Protein AF-A0A0B1SE44-F1 (afdb_monomer)

Solvent-accessible surface area (backbone atoms only — not comparable to full-atom values): 4621 Å² total; per-residue (Å²): 111,66,70,64,60,70,65,40,90,67,51,75,46,76,77,49,75,48,77,42,84,52,91,97,45,75,47,76,49,78,43,72,38,64,64,88,87,53,53,66,69,58,54,45,54,55,52,53,53,48,49,53,54,61,70,66,44,72,81,72,80,68,70,83,76,68,72,77,86,132

Mean predicted aligned error: 7.9 Å

Sequence (70 aa):
LQVCIDHDPRISHLDTVYVYHFGTKFLVEVHIVLDEDMPLKVAHDISETLQINIESLPEASFYPYFLGTA

InterPro domains:
  IPR027470 Cation efflux protein, cytoplasmic domain [PF16916] (8-55)
  IPR036837 Cation efflux protein, cytoplasmic domain superfamily [G3DSA:3.30.70.1350] (1-62)
  IPR036837 Cation efflux protein, cytoplasmic domain superfamily [SSF160240] (4-57)
  IPR050291 Cation-efflux pump FieF-like [PTHR43840] (2-59)

pLDDT: mean 80.11, std 18.26, range [34.72, 97.62]

Structure (mmCIF, N/CA/C/O backbone):
data_AF-A0A0B1SE44-F1
#
_entry.id   AF-A0A0B1SE44-F1
#
loop_
_atom_site.group_PDB
_atom_site.id
_atom_site.type_symbol
_atom_site.label_atom_id
_atom_site.label_alt_id
_atom_site.label_comp_id
_atom_site.label_asym_id
_atom_site.label_entity_id
_atom_site.label_seq_id
_atom_site.pdbx_PDB_ins_code
_atom_site.Cartn_x
_atom_site.Cartn_y
_atom_site.Cartn_z
_atom_site.occupancy
_atom_site.B_iso_or_equiv
_atom_site.auth_seq_id
_atom_site.auth_comp_id
_atom_site.auth_asym_id
_atom_site.auth_atom_id
_atom_site.pdbx_PDB_model_num
ATOM 1 N N . LEU A 1 1 ? 2.849 -8.658 -5.845 1.00 58.56 1 LEU A N 1
ATOM 2 C CA . LEU A 1 1 ? 1.505 -8.266 -5.356 1.00 58.56 1 LEU A CA 1
ATOM 3 C C . LEU A 1 1 ? 1.155 -8.821 -3.988 1.00 58.56 1 LEU A C 1
ATOM 5 O O . LEU A 1 1 ? 0.493 -8.117 -3.242 1.00 58.56 1 LEU A O 1
ATOM 9 N N . GLN A 1 2 ? 1.638 -10.012 -3.623 1.00 64.94 2 GLN A N 1
ATOM 10 C CA . GLN A 1 2 ? 1.490 -10.531 -2.261 1.00 64.94 2 GLN A CA 1
ATOM 11 C C . GLN A 1 2 ? 1.985 -9.534 -1.190 1.00 64.94 2 GLN A C 1
ATOM 13 O O . GLN A 1 2 ? 1.326 -9.350 -0.182 1.00 64.94 2 GLN A O 1
ATOM 18 N N . VAL A 1 3 ? 3.052 -8.781 -1.488 1.00 74.62 3 VAL A N 1
ATOM 19 C CA . VAL A 1 3 ? 3.568 -7.696 -0.633 1.00 74.62 3 VAL A CA 1
ATOM 20 C C . VAL A 1 3 ? 2.528 -6.636 -0.245 1.00 74.62 3 VAL A C 1
ATOM 22 O O . VAL A 1 3 ? 2.660 -6.049 0.819 1.00 74.62 3 VAL A O 1
ATOM 25 N N . CYS A 1 4 ? 1.510 -6.387 -1.079 1.00 76.31 4 CYS A N 1
ATOM 26 C CA . CYS A 1 4 ? 0.472 -5.402 -0.781 1.00 76.31 4 CYS A CA 1
ATOM 27 C C . CYS A 1 4 ? -0.604 -5.978 0.141 1.00 76.31 4 CYS A C 1
ATOM 29 O O . CYS A 1 4 ? -1.078 -5.283 1.028 1.00 76.31 4 CYS A O 1
ATOM 31 N N . ILE A 1 5 ? -0.974 -7.246 -0.065 1.00 77.31 5 ILE A N 1
ATOM 32 C CA . ILE A 1 5 ? -1.964 -7.948 0.765 1.00 77.31 5 ILE A CA 1
ATOM 33 C C . ILE A 1 5 ? -1.373 -8.249 2.147 1.00 77.31 5 ILE A C 1
ATOM 35 O O . ILE A 1 5 ? -2.035 -8.057 3.158 1.00 77.31 5 ILE A O 1
ATOM 39 N N . ASP A 1 6 ? -0.103 -8.647 2.193 1.00 86.06 6 ASP A N 1
ATOM 40 C CA . ASP A 1 6 ? 0.599 -8.986 3.432 1.00 86.06 6 ASP A CA 1
ATOM 41 C C . ASP A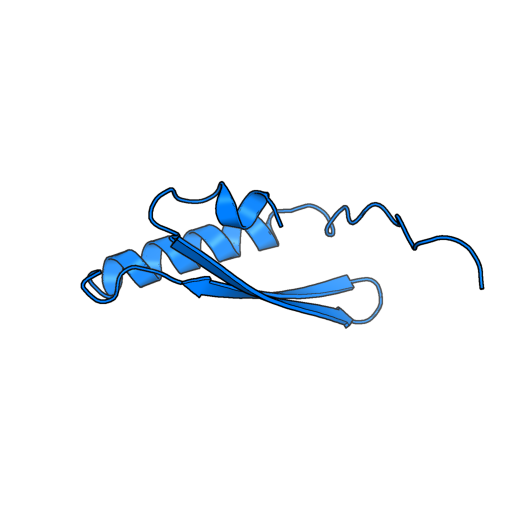 1 6 ? 1.070 -7.738 4.206 1.00 86.06 6 ASP A C 1
ATOM 43 O O . ASP A 1 6 ? 1.593 -7.867 5.312 1.00 86.06 6 ASP A O 1
ATOM 47 N N . HIS A 1 7 ? 0.917 -6.533 3.638 1.00 88.38 7 HIS A N 1
ATOM 48 C CA . HIS A 1 7 ? 1.402 -5.297 4.254 1.00 88.38 7 HIS A CA 1
ATOM 49 C C . HIS A 1 7 ? 0.652 -4.950 5.542 1.00 88.38 7 HIS A C 1
ATOM 51 O O . HIS A 1 7 ? 1.279 -4.572 6.530 1.00 88.38 7 HIS A O 1
ATOM 57 N N . ASP A 1 8 ? -0.678 -5.068 5.531 1.00 90.94 8 ASP A N 1
ATOM 58 C CA . ASP A 1 8 ? -1.513 -4.736 6.681 1.00 90.94 8 ASP A CA 1
ATOM 59 C C . ASP A 1 8 ? -2.790 -5.594 6.700 1.00 90.94 8 ASP A C 1
ATOM 61 O O . ASP A 1 8 ? -3.508 -5.638 5.700 1.00 90.94 8 ASP A O 1
ATOM 65 N N . PRO A 1 9 ? -3.130 -6.243 7.831 1.00 91.56 9 PRO A N 1
ATOM 66 C CA . PRO A 1 9 ? -4.312 -7.102 7.931 1.00 91.56 9 PRO A CA 1
ATOM 67 C C . PRO A 1 9 ? -5.646 -6.351 7.793 1.00 91.56 9 PRO A C 1
ATOM 69 O O . PRO A 1 9 ? -6.688 -6.989 7.663 1.00 91.56 9 PRO A O 1
ATOM 72 N N . ARG A 1 10 ? -5.646 -5.014 7.861 1.00 93.94 10 ARG A N 1
ATOM 73 C CA . ARG A 1 10 ? -6.836 -4.171 7.663 1.00 93.94 10 ARG A CA 1
ATOM 74 C C . ARG A 1 10 ? -7.141 -3.917 6.186 1.00 93.94 10 ARG A C 1
ATOM 76 O O . ARG A 1 10 ? -8.194 -3.362 5.876 1.00 93.94 10 ARG A O 1
ATOM 83 N N . ILE A 1 11 ? -6.246 -4.311 5.280 1.00 92.31 11 ILE A N 1
ATOM 84 C CA . ILE A 1 11 ? -6.513 -4.303 3.843 1.00 92.31 11 ILE A CA 1
ATOM 85 C C . ILE A 1 11 ? -7.464 -5.458 3.544 1.00 92.31 11 ILE A C 1
ATOM 87 O O . ILE A 1 11 ? -7.108 -6.626 3.675 1.00 92.31 11 ILE A O 1
ATOM 91 N N . SER A 1 12 ? -8.689 -5.129 3.138 1.00 90.19 12 SER A N 1
ATOM 92 C CA . SER A 1 12 ? -9.720 -6.135 2.873 1.00 90.19 12 SER A CA 1
ATOM 93 C C . SER A 1 12 ? -9.412 -6.928 1.606 1.00 90.19 12 SER A C 1
ATOM 95 O O . SER A 1 12 ? -9.552 -8.148 1.579 1.00 90.19 12 SER A O 1
ATOM 97 N N . HIS A 1 13 ? -9.023 -6.230 0.539 1.00 86.94 13 HIS A N 1
ATOM 98 C CA . HIS A 1 13 ? -8.586 -6.815 -0.726 1.00 86.94 13 HIS A CA 1
ATOM 99 C C . HIS A 1 13 ? -7.906 -5.757 -1.604 1.00 86.94 13 HIS A C 1
ATOM 101 O O . HIS A 1 13 ? -8.027 -4.551 -1.373 1.00 86.94 13 HIS A O 1
ATOM 107 N N . LEU A 1 14 ? -7.188 -6.229 -2.625 1.00 89.56 14 LEU A N 1
ATOM 108 C CA . LEU A 1 14 ? -6.745 -5.394 -3.737 1.00 89.56 14 LEU A CA 1
ATOM 109 C C . LEU A 1 14 ? -7.881 -5.285 -4.746 1.00 89.56 14 LEU A C 1
ATOM 111 O O . LEU A 1 14 ? -8.397 -6.310 -5.188 1.00 89.56 14 LEU A O 1
ATOM 115 N N . ASP A 1 15 ? -8.241 -4.061 -5.110 1.00 90.81 15 ASP A N 1
ATOM 116 C CA . ASP A 1 15 ? -9.245 -3.812 -6.141 1.00 90.81 15 ASP A CA 1
ATOM 117 C C . ASP A 1 15 ? -8.608 -3.914 -7.528 1.00 90.81 15 ASP A C 1
ATOM 119 O O . ASP A 1 15 ? -8.955 -4.770 -8.339 1.00 90.81 15 ASP A O 1
ATOM 123 N N . THR A 1 16 ? -7.598 -3.080 -7.769 1.00 87.44 16 THR A N 1
ATOM 124 C CA . THR A 1 16 ? -6.969 -2.959 -9.080 1.00 87.44 16 THR A CA 1
ATOM 125 C C . THR A 1 16 ? -5.470 -2.744 -8.938 1.00 87.44 16 THR A C 1
ATOM 127 O O . THR A 1 16 ? -5.000 -2.068 -8.023 1.00 87.44 16 THR A O 1
ATOM 130 N N . VAL A 1 17 ? -4.707 -3.316 -9.867 1.00 88.94 17 VAL A N 1
ATOM 131 C CA . VAL A 1 17 ? -3.271 -3.070 -10.002 1.00 88.94 17 VAL A CA 1
ATOM 132 C C . VAL A 1 17 ? -2.991 -2.694 -11.444 1.00 88.94 17 VAL A C 1
ATOM 134 O O . VAL A 1 17 ? -3.254 -3.488 -12.349 1.00 88.94 17 VAL A O 1
ATOM 137 N N . TYR A 1 18 ? -2.385 -1.530 -11.647 1.00 87.19 18 TYR A N 1
ATOM 138 C CA . TYR A 1 18 ? -1.823 -1.143 -12.931 1.00 87.19 18 TYR A CA 1
ATOM 139 C C . TYR A 1 18 ? -0.305 -1.194 -12.883 1.00 87.19 18 TYR A C 1
ATOM 141 O O . TYR A 1 18 ? 0.325 -0.774 -11.915 1.00 87.19 18 TYR A O 1
ATOM 149 N N . VAL A 1 19 ? 0.285 -1.711 -13.957 1.00 86.81 19 VAL A N 1
ATOM 150 C CA . VAL A 1 19 ? 1.730 -1.710 -14.160 1.00 86.81 19 VAL A CA 1
ATOM 151 C C . VAL A 1 19 ? 1.997 -1.099 -15.524 1.00 86.81 19 VAL A C 1
ATOM 153 O O . VAL A 1 19 ? 1.618 -1.658 -16.552 1.00 86.81 19 VAL A O 1
ATOM 156 N N . TYR A 1 20 ? 2.654 0.052 -15.529 1.00 83.19 20 TYR A N 1
ATOM 157 C CA . TYR A 1 20 ? 3.040 0.765 -16.733 1.00 83.19 20 TYR A CA 1
ATOM 158 C C . TYR A 1 20 ? 4.536 0.619 -16.957 1.00 83.19 20 TYR A C 1
ATOM 160 O O . TYR A 1 20 ? 5.344 0.750 -16.037 1.00 83.19 20 TYR A O 1
ATOM 168 N N . HIS A 1 21 ? 4.911 0.381 -18.206 1.00 82.81 21 HIS A N 1
ATOM 169 C CA . HIS A 1 21 ? 6.307 0.365 -18.608 1.00 82.81 21 HIS A CA 1
ATOM 170 C C . HIS A 1 21 ? 6.779 1.798 -18.884 1.00 82.81 21 HIS A C 1
ATOM 172 O O . HIS A 1 21 ? 6.191 2.503 -19.706 1.00 82.81 21 HIS A O 1
ATOM 178 N N . PHE A 1 22 ? 7.847 2.227 -18.217 1.00 78.56 22 PHE A N 1
ATOM 179 C CA . PHE A 1 22 ? 8.423 3.562 -18.344 1.00 78.56 22 PHE A CA 1
ATOM 180 C C . PHE A 1 22 ? 9.940 3.469 -18.562 1.00 78.56 22 PHE A C 1
ATOM 182 O O . PHE A 1 22 ? 10.740 3.458 -17.624 1.00 78.56 22 PHE A O 1
ATOM 189 N N . GLY A 1 23 ? 10.354 3.384 -19.829 1.00 82.50 23 GLY A N 1
ATOM 190 C CA . GLY A 1 23 ? 11.762 3.192 -20.187 1.00 82.50 23 GLY A CA 1
ATOM 191 C C . GLY A 1 23 ? 12.254 1.805 -19.776 1.00 82.50 23 GLY A C 1
ATOM 192 O O . GLY A 1 23 ? 11.768 0.822 -20.308 1.00 82.50 23 GLY A O 1
ATOM 193 N N . THR A 1 24 ? 13.214 1.719 -18.855 1.00 80.62 24 THR A N 1
ATOM 194 C CA . THR A 1 24 ? 13.658 0.449 -18.240 1.00 80.62 24 THR A CA 1
ATOM 195 C C . THR A 1 24 ? 13.011 0.192 -16.879 1.00 80.62 24 THR A C 1
ATOM 197 O O . THR A 1 24 ? 13.350 -0.780 -16.216 1.00 80.62 24 THR A O 1
ATOM 200 N N . LYS A 1 25 ? 12.121 1.085 -16.434 1.00 77.25 25 LYS A N 1
ATOM 201 C CA . LYS A 1 25 ? 11.469 1.036 -15.126 1.00 77.25 25 LYS A CA 1
ATOM 202 C C . LYS A 1 25 ? 9.995 0.689 -15.271 1.00 77.25 25 LYS A C 1
ATOM 204 O O . LYS A 1 25 ? 9.404 0.843 -16.340 1.00 77.25 25 LYS A O 1
ATOM 209 N N . PHE A 1 26 ? 9.394 0.295 -14.159 1.00 82.06 26 PHE A N 1
ATOM 210 C CA . PHE A 1 26 ? 7.955 0.118 -14.043 1.00 82.06 26 PHE A CA 1
ATOM 211 C C . PHE A 1 26 ? 7.378 1.173 -13.108 1.00 82.06 26 PHE A C 1
ATOM 213 O O . PHE A 1 26 ? 7.948 1.453 -12.055 1.00 82.06 26 PHE A O 1
ATOM 220 N N . LEU A 1 27 ? 6.241 1.737 -13.498 1.00 83.62 27 LEU A N 1
ATOM 221 C CA . LEU A 1 27 ? 5.368 2.482 -12.605 1.00 83.62 27 LEU A CA 1
ATOM 222 C C . LEU A 1 27 ? 4.234 1.548 -12.193 1.00 83.62 27 LEU A C 1
ATOM 224 O O . LEU A 1 27 ? 3.58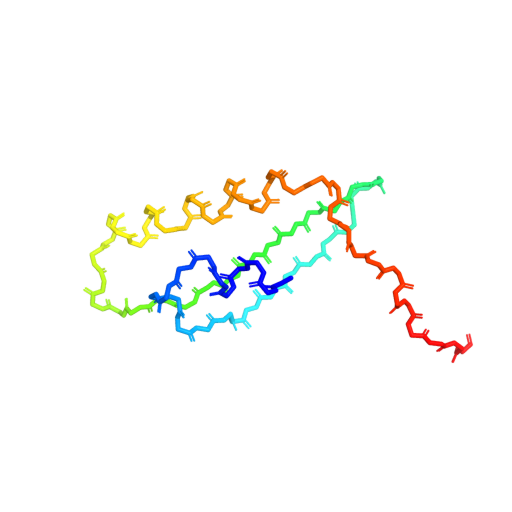9 0.954 -13.055 1.00 83.62 27 LEU A O 1
ATOM 228 N N . VAL A 1 28 ? 4.010 1.404 -10.892 1.00 84.88 28 VAL A N 1
ATOM 229 C CA . VAL A 1 28 ? 2.964 0.534 -10.349 1.00 84.88 28 VAL A CA 1
ATOM 230 C C . VAL A 1 28 ? 1.962 1.395 -9.594 1.00 84.88 28 VAL A C 1
ATOM 232 O O . VAL A 1 28 ? 2.346 2.118 -8.681 1.00 84.88 28 VAL A O 1
ATOM 235 N N . GLU A 1 29 ? 0.688 1.294 -9.956 1.00 88.06 29 GLU A N 1
ATOM 236 C CA . GLU A 1 29 ? -0.425 1.869 -9.201 1.00 88.06 29 GLU A CA 1
ATOM 237 C C . GLU A 1 29 ? -1.224 0.733 -8.569 1.00 88.06 29 GLU A C 1
ATOM 239 O O . GLU A 1 29 ? -1.559 -0.254 -9.229 1.00 88.06 29 GLU A O 1
ATOM 244 N N . VAL A 1 30 ? -1.521 0.861 -7.278 1.00 89.44 30 VAL A N 1
ATOM 245 C CA . VAL A 1 30 ? -2.266 -0.142 -6.516 1.00 89.44 30 VAL A CA 1
ATOM 246 C C . VAL A 1 30 ? -3.454 0.533 -5.852 1.00 89.44 30 VAL A C 1
ATOM 248 O O . VAL A 1 30 ? -3.287 1.496 -5.109 1.00 89.44 30 VAL A O 1
ATOM 251 N N . HIS A 1 31 ? -4.648 0.002 -6.094 1.00 91.69 31 HIS A N 1
ATOM 252 C CA . HIS A 1 31 ? -5.861 0.379 -5.382 1.00 91.69 31 HIS A CA 1
ATOM 253 C C . HIS A 1 31 ? -6.162 -0.668 -4.311 1.00 91.69 31 HIS A C 1
ATOM 255 O O . HIS A 1 31 ? -6.355 -1.850 -4.612 1.0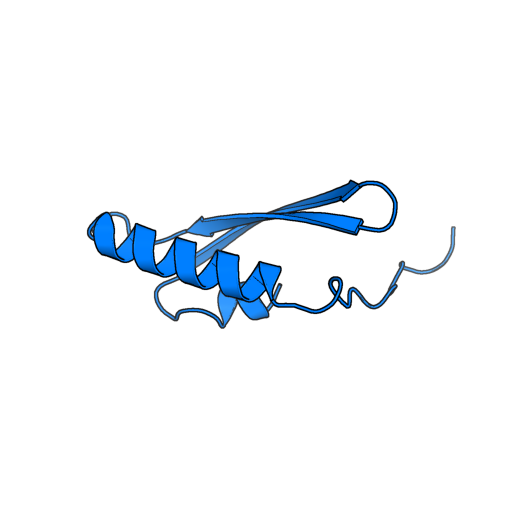0 91.69 31 HIS A O 1
ATOM 261 N N . ILE A 1 32 ? -6.191 -0.223 -3.056 1.00 92.19 32 ILE A N 1
ATOM 262 C CA . ILE A 1 32 ? -6.516 -1.052 -1.895 1.00 92.19 32 ILE A CA 1
ATOM 263 C C . ILE A 1 32 ? -7.893 -0.679 -1.359 1.00 92.19 32 ILE A C 1
ATOM 265 O O . ILE A 1 32 ? -8.266 0.494 -1.358 1.00 92.19 32 ILE A O 1
ATOM 269 N N . VAL A 1 33 ? -8.628 -1.675 -0.872 1.00 93.12 33 VAL A N 1
ATOM 270 C CA . VAL A 1 33 ? -9.901 -1.458 -0.183 1.00 93.12 33 VAL A CA 1
ATOM 271 C C . VAL A 1 33 ? -9.682 -1.569 1.320 1.00 93.12 33 VAL A C 1
ATOM 273 O O . VAL A 1 33 ? -9.179 -2.581 1.819 1.00 93.12 33 VAL A O 1
ATOM 276 N N . LEU A 1 34 ? -10.067 -0.511 2.027 1.00 95.06 34 LEU A N 1
ATOM 277 C CA . LEU A 1 34 ? -10.068 -0.408 3.484 1.00 95.06 34 LEU A CA 1
ATOM 278 C C . LEU A 1 34 ? -11.514 -0.330 3.988 1.00 95.06 34 LEU A C 1
ATOM 280 O O . LEU A 1 34 ? -12.440 -0.118 3.206 1.00 95.06 34 LEU A O 1
ATOM 284 N N . ASP A 1 35 ? -11.690 -0.508 5.293 1.00 95.25 35 ASP A N 1
ATOM 285 C CA . ASP A 1 35 ? -12.981 -0.338 5.964 1.00 95.25 35 ASP A CA 1
ATOM 286 C C . ASP A 1 35 ? -13.515 1.099 5.789 1.00 95.25 35 ASP A C 1
ATOM 288 O O . ASP A 1 35 ? -12.753 2.064 5.894 1.00 95.25 35 ASP A O 1
ATOM 292 N N . GLU A 1 36 ? -14.814 1.243 5.512 1.00 94.56 36 GLU A N 1
ATOM 293 C CA . GLU A 1 36 ? -15.460 2.540 5.269 1.00 94.56 36 GLU A CA 1
ATOM 294 C C . GLU A 1 36 ? -15.520 3.431 6.518 1.00 94.56 36 GLU A C 1
ATOM 296 O O . GLU A 1 36 ? -15.455 4.656 6.407 1.00 94.56 36 GLU A O 1
ATOM 301 N N . ASP A 1 37 ? -15.568 2.824 7.706 1.00 96.50 37 ASP A N 1
ATOM 302 C CA . ASP A 1 37 ? -15.584 3.515 8.994 1.00 96.50 37 ASP A CA 1
ATOM 303 C C . ASP A 1 37 ? -14.161 3.812 9.506 1.00 96.50 37 ASP A C 1
ATOM 305 O O . ASP A 1 37 ? -13.972 4.373 10.595 1.00 96.50 37 ASP A O 1
ATOM 309 N N . MET A 1 38 ? -13.124 3.455 8.737 1.00 96.44 38 MET A N 1
ATOM 310 C CA . MET A 1 38 ? -11.739 3.704 9.115 1.00 96.44 38 MET A CA 1
ATOM 311 C C . MET A 1 38 ? -11.454 5.213 9.198 1.00 96.44 38 MET A C 1
ATOM 313 O O . MET A 1 38 ? -11.685 5.950 8.236 1.00 96.44 38 MET A O 1
ATOM 317 N N . PRO A 1 39 ? -10.856 5.708 10.302 1.00 97.62 39 PRO A N 1
ATOM 318 C CA . PRO A 1 39 ? -10.456 7.105 10.381 1.00 97.62 39 PRO A CA 1
ATOM 319 C C . PRO A 1 39 ? -9.494 7.466 9.247 1.00 97.62 39 PRO A C 1
ATOM 321 O O . PRO A 1 39 ? -8.488 6.784 9.052 1.00 97.62 39 PRO A O 1
ATOM 324 N N . LEU A 1 40 ? -9.744 8.590 8.565 1.00 96.62 40 LEU A N 1
ATOM 325 C CA . LEU A 1 40 ? -8.963 9.027 7.399 1.00 96.62 40 LEU A CA 1
ATOM 326 C C . LEU A 1 40 ? -7.451 9.038 7.656 1.00 96.62 40 LEU A C 1
ATOM 328 O O . LEU A 1 40 ? -6.671 8.648 6.795 1.00 96.62 40 LEU A O 1
ATOM 332 N N . LYS A 1 41 ? -7.037 9.451 8.858 1.00 97.38 41 LYS A N 1
ATOM 333 C CA . LYS A 1 41 ? -5.627 9.437 9.254 1.00 97.38 41 LYS A CA 1
ATOM 334 C C . LYS A 1 41 ? -5.034 8.026 9.217 1.00 97.38 41 LYS A C 1
ATOM 336 O O . LYS A 1 41 ? -3.938 7.840 8.719 1.00 97.38 41 LYS A O 1
ATOM 341 N N . VAL A 1 42 ? -5.764 7.034 9.718 1.00 96.25 42 VAL A N 1
ATOM 342 C CA . VAL A 1 42 ? -5.300 5.642 9.737 1.00 96.25 42 VAL A CA 1
ATOM 343 C C . VAL A 1 42 ? -5.232 5.086 8.315 1.00 96.25 42 VAL A C 1
ATOM 345 O O . VAL A 1 42 ? -4.253 4.431 7.974 1.00 96.25 42 VAL A O 1
ATOM 348 N N . ALA A 1 43 ? -6.227 5.390 7.477 1.00 95.88 43 ALA A N 1
ATOM 349 C CA . ALA A 1 43 ? -6.219 5.003 6.068 1.00 95.88 43 ALA A CA 1
ATOM 350 C C . ALA A 1 43 ? -5.038 5.625 5.303 1.00 95.88 43 ALA A C 1
ATOM 352 O O . ALA A 1 43 ? -4.376 4.942 4.519 1.00 95.88 43 ALA A O 1
ATOM 353 N 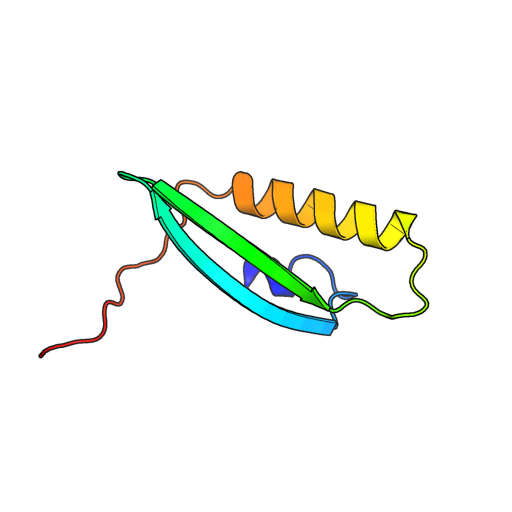N . HIS A 1 44 ? -4.746 6.903 5.570 1.00 95.56 44 HIS A N 1
ATOM 354 C CA . HIS A 1 44 ? -3.573 7.597 5.045 1.00 95.56 44 HIS A CA 1
ATOM 355 C C . HIS A 1 44 ? -2.279 6.907 5.480 1.00 95.56 44 HIS A C 1
ATOM 357 O O . HIS A 1 44 ? -1.475 6.556 4.625 1.00 95.56 44 HIS A O 1
ATOM 363 N N . ASP A 1 45 ? -2.110 6.659 6.780 1.00 96.56 45 ASP A N 1
ATOM 364 C CA . ASP A 1 45 ? -0.889 6.062 7.324 1.00 96.56 45 ASP A CA 1
ATOM 365 C C . ASP A 1 45 ? -0.621 4.674 6.705 1.00 96.56 45 ASP A C 1
ATOM 367 O O . ASP A 1 45 ? 0.503 4.406 6.294 1.00 96.56 45 ASP A O 1
ATOM 371 N N . ILE A 1 46 ? -1.649 3.823 6.552 1.00 94.75 46 ILE A N 1
ATOM 372 C CA . ILE A 1 46 ? -1.526 2.510 5.877 1.00 94.75 46 ILE A CA 1
ATOM 373 C C . ILE A 1 46 ? -1.116 2.675 4.407 1.00 94.75 46 ILE A C 1
ATOM 375 O O . ILE A 1 46 ? -0.270 1.936 3.903 1.00 94.75 46 ILE A O 1
ATOM 379 N N . SER A 1 47 ? -1.732 3.625 3.701 1.00 92.31 47 SER A N 1
ATOM 380 C CA . SER A 1 47 ? -1.475 3.843 2.273 1.00 92.31 47 SER A CA 1
ATOM 381 C C . SER A 1 47 ? -0.060 4.376 2.031 1.00 92.31 47 SER A C 1
ATOM 383 O O . SER A 1 47 ? 0.627 3.909 1.124 1.00 92.31 47 SER A O 1
ATOM 385 N N . GLU A 1 48 ? 0.399 5.306 2.868 1.00 94.56 48 GLU A N 1
ATOM 386 C CA . GLU A 1 48 ? 1.746 5.877 2.813 1.00 94.56 48 GLU A CA 1
ATOM 387 C C . GLU A 1 48 ? 2.810 4.812 3.102 1.00 94.56 48 GLU A C 1
ATOM 389 O O . GLU A 1 48 ? 3.776 4.671 2.347 1.00 94.56 48 GLU A O 1
ATOM 394 N N . THR A 1 49 ? 2.623 3.995 4.143 1.00 94.56 49 THR A N 1
ATOM 395 C CA . THR A 1 49 ? 3.576 2.921 4.450 1.00 94.56 49 THR A CA 1
ATOM 396 C C . THR A 1 49 ? 3.603 1.851 3.365 1.00 94.56 49 THR A C 1
ATOM 398 O O . THR A 1 49 ? 4.674 1.314 3.065 1.00 94.56 49 THR A O 1
ATOM 401 N N . LEU A 1 50 ? 2.457 1.560 2.740 1.00 91.69 50 LEU A N 1
ATOM 402 C CA . LEU A 1 50 ? 2.378 0.620 1.628 1.00 91.69 50 LEU A CA 1
ATOM 403 C C . LEU A 1 50 ? 3.132 1.151 0.409 1.00 91.69 50 LEU A C 1
ATOM 405 O O . LEU A 1 50 ? 3.895 0.405 -0.206 1.00 91.69 50 LEU A O 1
ATOM 409 N N . GLN A 1 51 ? 2.954 2.431 0.083 1.00 90.00 51 GLN A N 1
ATOM 410 C CA . GLN A 1 51 ? 3.675 3.081 -1.005 1.00 90.00 51 GLN A CA 1
ATOM 411 C C . GLN A 1 51 ? 5.187 2.988 -0.789 1.00 90.00 51 GLN A C 1
ATOM 413 O O . GLN A 1 51 ? 5.893 2.494 -1.666 1.00 90.00 51 GLN A O 1
ATOM 418 N N . ILE A 1 52 ? 5.679 3.374 0.392 1.00 90.19 52 ILE A N 1
ATOM 419 C CA . ILE A 1 52 ? 7.110 3.310 0.726 1.00 90.19 52 ILE A CA 1
ATOM 420 C C . ILE A 1 52 ? 7.636 1.878 0.581 1.00 90.19 52 ILE A C 1
ATOM 422 O O . ILE A 1 52 ? 8.716 1.664 0.032 1.00 90.19 52 ILE A O 1
ATOM 426 N N . ASN A 1 53 ? 6.871 0.883 1.037 1.00 87.94 53 ASN A N 1
ATOM 427 C CA . ASN A 1 53 ? 7.247 -0.521 0.907 1.00 87.94 53 ASN A CA 1
ATOM 428 C C . ASN A 1 53 ? 7.380 -0.934 -0.569 1.00 87.94 53 ASN A C 1
ATOM 430 O O . ASN A 1 53 ? 8.393 -1.518 -0.945 1.00 87.94 53 ASN A O 1
ATOM 434 N N . ILE A 1 54 ? 6.410 -0.574 -1.418 1.00 85.00 54 ILE A N 1
ATOM 435 C CA . ILE A 1 54 ? 6.435 -0.869 -2.859 1.00 85.00 54 ILE A CA 1
ATOM 436 C C . ILE A 1 54 ? 7.609 -0.163 -3.550 1.00 85.00 54 ILE A C 1
ATOM 438 O O . ILE A 1 54 ? 8.308 -0.789 -4.343 1.00 85.00 54 ILE A O 1
ATOM 442 N N . GLU A 1 55 ? 7.856 1.107 -3.231 1.00 83.19 55 GLU A N 1
ATOM 443 C CA . GLU A 1 55 ? 8.965 1.890 -3.791 1.00 83.19 55 GLU A CA 1
ATOM 444 C C . GLU A 1 55 ? 10.338 1.378 -3.336 1.00 83.19 55 GLU A C 1
ATOM 446 O O . GLU A 1 55 ? 11.322 1.508 -4.064 1.00 83.19 55 GLU A O 1
ATOM 451 N N . SER A 1 56 ? 10.411 0.766 -2.149 1.00 83.94 56 SER A N 1
ATOM 452 C CA . SER A 1 56 ? 11.643 0.177 -1.617 1.00 83.94 56 SER A CA 1
ATOM 453 C C . SER A 1 56 ? 12.025 -1.156 -2.266 1.00 83.94 56 SER A C 1
ATOM 455 O O . SER A 1 56 ? 13.153 -1.624 -2.085 1.00 83.94 56 SER A O 1
ATOM 457 N N . LEU A 1 57 ? 11.115 -1.780 -3.026 1.00 78.88 57 LEU A N 1
ATOM 458 C CA . LEU A 1 57 ? 11.406 -3.038 -3.701 1.00 78.88 57 LEU A CA 1
ATOM 459 C C . LEU A 1 57 ? 12.431 -2.797 -4.822 1.00 78.88 57 LEU A C 1
ATOM 461 O O . LEU A 1 57 ? 12.176 -1.990 -5.720 1.00 78.88 57 LEU A O 1
ATOM 465 N N . PRO A 1 58 ? 13.580 -3.500 -4.815 1.00 65.69 58 PRO A N 1
ATOM 466 C CA . PRO A 1 58 ? 14.564 -3.379 -5.883 1.0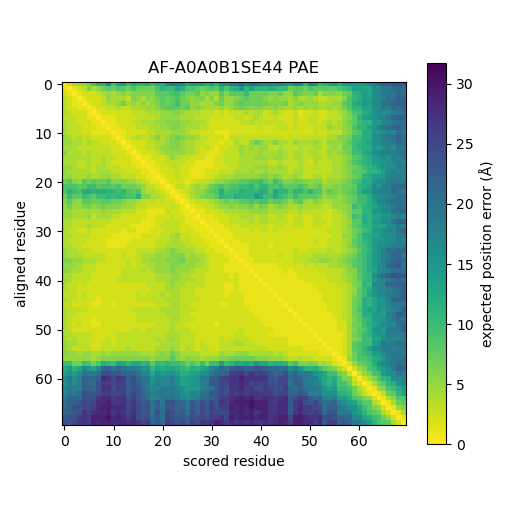0 65.69 58 PRO A CA 1
ATOM 467 C C . PRO A 1 58 ? 13.911 -3.796 -7.202 1.00 65.69 58 PRO A C 1
ATOM 469 O O . PRO A 1 58 ? 13.364 -4.896 -7.256 1.00 65.69 58 PRO A O 1
ATOM 472 N N . GLU A 1 59 ? 13.922 -2.875 -8.185 1.00 59.34 59 GLU A N 1
ATOM 473 C CA . GLU A 1 59 ? 13.273 -2.942 -9.511 1.00 59.34 59 GLU A CA 1
ATOM 474 C C . GLU A 1 59 ? 12.378 -4.165 -9.658 1.00 59.34 59 GLU A C 1
ATOM 476 O O . GLU A 1 59 ? 12.836 -5.182 -10.171 1.00 59.34 59 GLU A O 1
ATOM 481 N N . ALA A 1 60 ? 11.156 -4.058 -9.112 1.00 51.47 60 ALA A N 1
ATOM 482 C CA . ALA A 1 60 ? 10.087 -5.049 -9.147 1.00 51.47 60 ALA A CA 1
ATOM 483 C C . ALA A 1 60 ? 10.526 -6.354 -9.822 1.00 51.47 60 ALA A C 1
ATOM 485 O O . ALA A 1 60 ? 10.421 -6.469 -11.043 1.00 51.47 60 ALA A O 1
ATOM 486 N N . SER A 1 61 ? 11.045 -7.303 -9.031 1.00 42.22 61 SER A N 1
ATOM 487 C CA . SER A 1 61 ? 11.361 -8.678 -9.434 1.00 42.22 61 SER A CA 1
ATOM 488 C C . SER A 1 61 ? 10.092 -9.409 -9.891 1.00 42.22 61 SER A C 1
ATOM 490 O O . SER A 1 61 ? 9.665 -10.407 -9.312 1.00 42.22 61 SER A O 1
ATOM 492 N N . PHE A 1 62 ? 9.438 -8.894 -10.926 1.00 45.75 62 PHE A N 1
ATOM 493 C CA . PHE A 1 62 ? 8.565 -9.638 -11.791 1.00 45.75 62 PHE A CA 1
ATOM 494 C C . PHE A 1 62 ? 9.504 -10.577 -12.525 1.00 45.75 62 PHE A C 1
ATOM 496 O O . PHE A 1 62 ? 10.126 -10.229 -13.528 1.00 45.75 62 PHE A O 1
ATOM 503 N N . TYR A 1 63 ? 9.657 -11.776 -11.967 1.00 38.00 63 TYR A N 1
ATOM 504 C CA . TYR A 1 63 ? 10.152 -12.888 -12.750 1.00 38.00 63 TYR A CA 1
ATOM 505 C C . TYR A 1 63 ? 9.364 -12.878 -14.061 1.00 38.00 63 TYR A C 1
ATOM 507 O O . TYR A 1 63 ? 8.128 -12.870 -14.009 1.00 38.00 63 TYR A O 1
ATOM 515 N N . PRO A 1 64 ? 10.041 -12.841 -15.218 1.00 41.56 64 PRO A N 1
ATOM 516 C CA . PRO A 1 64 ? 9.399 -12.928 -16.511 1.00 41.56 64 PRO A CA 1
ATOM 517 C C . PRO A 1 64 ? 8.898 -14.362 -16.686 1.00 41.56 64 PRO A C 1
ATOM 519 O O . PRO A 1 64 ? 9.372 -15.108 -17.534 1.00 41.56 64 PRO A O 1
ATOM 522 N N . TYR A 1 65 ? 7.885 -14.759 -15.918 1.00 44.28 65 TYR A N 1
ATOM 523 C CA . TYR A 1 65 ? 6.925 -15.754 -16.362 1.00 44.28 65 TYR A CA 1
ATOM 524 C C . TYR A 1 65 ? 6.020 -15.060 -17.385 1.00 44.28 65 TYR A C 1
ATOM 526 O O . TYR A 1 65 ? 4.808 -14.950 -17.217 1.00 44.28 65 TYR A O 1
ATOM 534 N N . PHE A 1 66 ? 6.650 -14.536 -18.444 1.00 47.62 66 PHE A N 1
ATOM 535 C CA . PHE A 1 66 ? 5.982 -14.341 -19.709 1.00 47.62 66 PHE A CA 1
ATOM 536 C C . PHE A 1 66 ? 5.534 -15.741 -20.102 1.00 47.62 66 PHE A C 1
ATOM 538 O O . PHE A 1 66 ? 6.343 -16.643 -20.333 1.00 47.62 66 PHE A O 1
ATOM 545 N N . LEU A 1 67 ? 4.223 -15.924 -20.005 1.00 41.19 67 LEU A N 1
ATOM 546 C CA . LEU A 1 67 ? 3.501 -17.097 -20.442 1.00 41.19 67 LEU A CA 1
ATOM 547 C C . LEU A 1 67 ? 4.025 -17.530 -21.812 1.00 41.19 67 LEU A C 1
ATOM 549 O O . LEU A 1 67 ? 4.347 -16.701 -22.665 1.00 41.19 67 LEU A O 1
ATOM 553 N N . GLY A 1 68 ? 4.154 -18.844 -21.961 1.00 45.50 68 GLY A N 1
ATOM 554 C CA . GLY A 1 68 ? 4.694 -19.471 -23.150 1.00 45.50 68 GLY A CA 1
ATOM 555 C C . GLY A 1 68 ? 4.044 -18.985 -24.442 1.00 45.50 68 GLY A C 1
ATOM 556 O O . GLY A 1 68 ? 2.873 -18.627 -24.473 1.00 45.50 68 GLY A O 1
ATOM 557 N N . THR A 1 69 ? 4.851 -19.053 -25.499 1.00 34.72 69 THR A N 1
ATOM 558 C CA . TH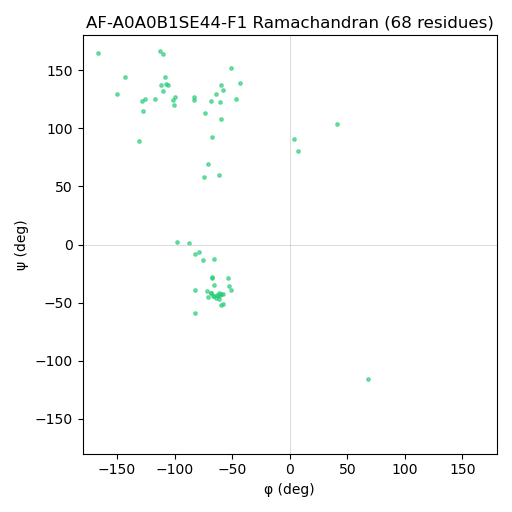R A 1 69 ? 4.448 -19.405 -26.867 1.00 34.72 69 THR A CA 1
ATOM 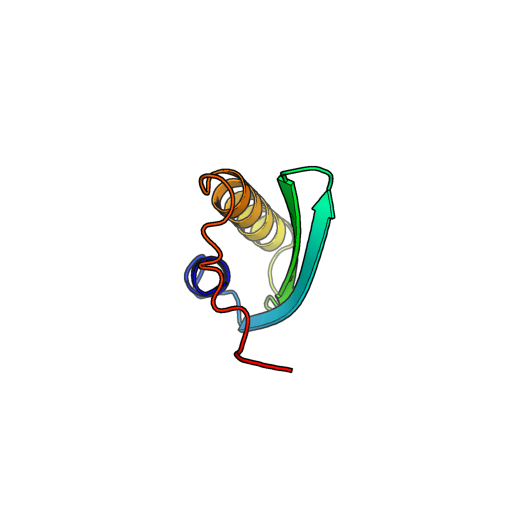559 C C . THR A 1 69 ? 3.123 -18.828 -27.372 1.00 34.72 69 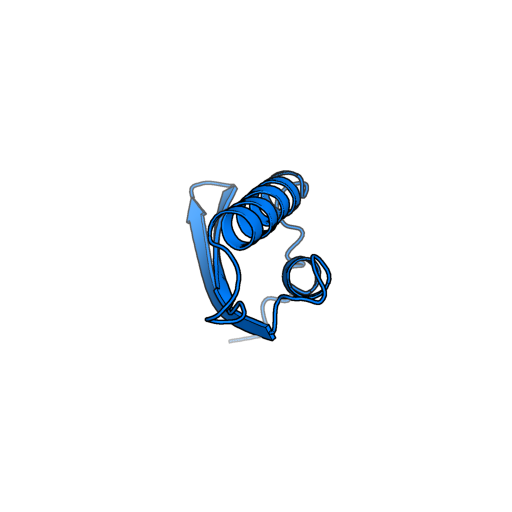THR A C 1
ATOM 561 O O . THR A 1 69 ? 2.056 -19.399 -27.141 1.00 34.72 69 THR A O 1
ATOM 564 N N . ALA A 1 70 ? 3.243 -17.813 -28.223 1.00 36.66 70 ALA A N 1
ATOM 565 C CA . ALA A 1 70 ? 2.536 -17.759 -29.498 1.00 36.66 70 ALA A CA 1
ATOM 566 C C . ALA A 1 70 ? 3.507 -17.231 -30.561 1.00 36.66 70 ALA A C 1
ATOM 568 O O . ALA A 1 70 ? 4.232 -16.260 -30.245 1.00 36.66 70 ALA A O 1
#

Foldseek 3Di:
DVLLCVLDVQFPDWDDWDWDDDPPAIDIDTDTDGDPPDDPVVVVVSVVSSVVSVVPPDRPPPPPPVDDDD

Radius of gyration: 14.21 Å; Cα contacts (8 Å, |Δi|>4): 55; chains: 1; bounding box: 30×29×40 Å

Nearest PDB structures (foldseek):
  5hok-assembly1_D-2  TM=9.518E-01  e=8.740E-02  Magnetospira sp. QH-2
  6qek-assembly1_B  TM=8.123E-01  e=3.025E-02  Desulfam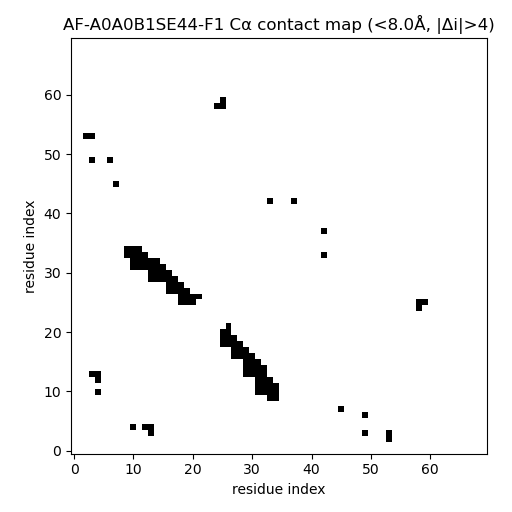plus magnetovallimortis BW-1
  3w65-assembly1_A-2  TM=8.139E-01  e=7.164E-02  Magnetospirillum gryphiswaldense MSR-1
  6han-assembly2_B  TM=8.289E-01  e=9.340E-02  Magnetospirillum gryphiswaldense
  3w60-assembly1_A-2  TM=8.212E-01  e=1.390E-01  Magnetospirillum gryphiswaldense MSR-1

Secondary structure (DSSP, 8-state):
-HHHHSS-TT--EEEEEEEEEETTEEEEEEEEE--TTS-HHHHHHHHHHHHHHHHHSGGG----------

Organism: Oesophagostomum dentatum (NCBI:txid61180)